Protein AF-D6PL77-F1 (afdb_monomer_lite)

pLDDT: mean 75.74, std 9.53, range [39.12, 87.44]

Sequence (110 aa):
MAHDLATLASRHAQELAKGQIEANTAQAKHPSLFVAGARPAIMWICALGLLTQFFIMPIAEWATAIWLPEIALPKLATSELMTLTLSLLGLGGMRSFEKSKGVARENMKK

Structure (mmCIF, N/CA/C/O backbone):
data_AF-D6PL77-F1
#
_entry.id   AF-D6PL77-F1
#
loop_
_atom_site.group_PDB
_atom_site.id
_atom_site.type_symbol
_atom_site.label_atom_id
_atom_site.label_alt_id
_atom_site.label_comp_id
_atom_site.label_asym_id
_atom_site.label_entity_id
_atom_site.label_seq_id
_atom_site.pdbx_PDB_ins_code
_atom_site.Cartn_x
_atom_site.Cartn_y
_atom_site.Cartn_z
_atom_site.occupancy
_atom_site.B_iso_or_equiv
_atom_site.auth_seq_id
_atom_site.auth_comp_id
_atom_site.auth_asym_id
_atom_site.auth_atom_id
_atom_site.pdbx_PDB_model_num
ATOM 1 N N . MET A 1 1 ? -33.834 8.158 33.009 1.00 61.78 1 MET A N 1
ATOM 2 C CA . MET A 1 1 ? -34.353 8.574 31.683 1.00 61.78 1 MET A CA 1
ATOM 3 C C . MET A 1 1 ? -33.210 8.866 30.707 1.00 61.78 1 MET A C 1
ATOM 5 O O . MET A 1 1 ? -32.919 8.003 29.895 1.00 61.78 1 MET A O 1
ATOM 9 N N . ALA A 1 2 ? -32.506 10.008 30.790 1.00 74.12 2 ALA A N 1
ATOM 10 C CA . ALA A 1 2 ? -31.410 10.326 29.853 1.00 74.12 2 ALA A CA 1
ATOM 11 C C . ALA A 1 2 ? -30.163 9.430 30.026 1.00 74.12 2 A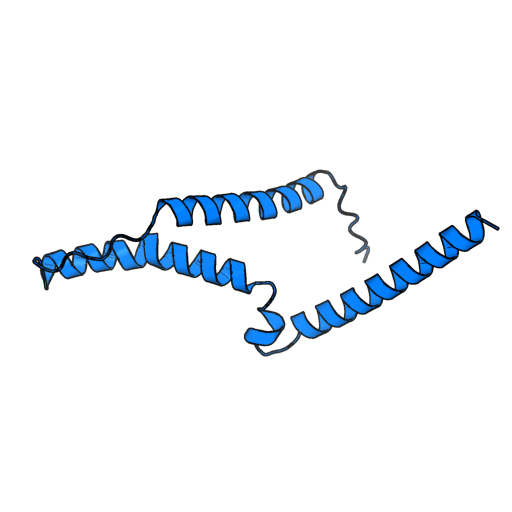LA A C 1
ATOM 13 O O . ALA A 1 2 ? -29.551 9.021 29.043 1.00 74.12 2 ALA A O 1
ATOM 14 N N . HIS A 1 3 ? -29.821 9.075 31.269 1.00 77.44 3 HIS A N 1
ATOM 15 C CA . HIS A 1 3 ? -28.709 8.167 31.571 1.00 77.44 3 HIS A CA 1
ATOM 16 C C . HIS A 1 3 ? -28.957 6.743 31.051 1.00 77.44 3 HIS A C 1
ATOM 18 O O . HIS A 1 3 ? -28.069 6.145 30.458 1.00 77.44 3 HIS A O 1
ATOM 24 N N . ASP A 1 4 ? -30.172 6.217 31.212 1.00 81.12 4 ASP A N 1
ATOM 25 C CA . ASP A 1 4 ? -30.526 4.868 30.749 1.00 81.12 4 ASP A CA 1
ATOM 26 C C . ASP A 1 4 ? -30.510 4.773 29.222 1.00 81.12 4 ASP A C 1
ATOM 28 O O . ASP A 1 4 ? -29.999 3.801 28.675 1.00 81.12 4 ASP A O 1
ATOM 32 N N . LEU A 1 5 ? -30.983 5.817 28.529 1.00 80.94 5 LEU A N 1
ATOM 33 C CA . LEU A 1 5 ? -30.877 5.940 27.072 1.00 80.94 5 LEU A CA 1
ATOM 34 C C . LEU A 1 5 ? -29.417 5.992 26.610 1.00 80.94 5 LEU A C 1
ATOM 36 O O . LEU A 1 5 ? -29.046 5.286 25.674 1.00 80.94 5 LEU A O 1
ATOM 40 N N . ALA A 1 6 ? -28.575 6.777 27.288 1.00 81.31 6 ALA A N 1
ATOM 41 C CA . ALA A 1 6 ? -27.145 6.844 26.995 1.00 81.31 6 ALA A CA 1
ATOM 42 C C . ALA A 1 6 ? -26.450 5.494 27.240 1.00 81.31 6 ALA A C 1
ATOM 44 O O . ALA A 1 6 ? -25.657 5.049 26.410 1.00 81.31 6 ALA A O 1
ATOM 45 N N . THR A 1 7 ? -26.784 4.794 28.324 1.00 85.31 7 THR A N 1
ATOM 46 C CA . THR A 1 7 ? -26.237 3.469 28.638 1.00 85.31 7 THR A CA 1
ATOM 47 C C . THR A 1 7 ? -26.712 2.411 27.638 1.00 85.31 7 THR A C 1
ATOM 49 O O . THR A 1 7 ? -25.910 1.589 27.199 1.00 85.31 7 THR A O 1
ATOM 52 N N . LEU A 1 8 ? -27.979 2.443 27.214 1.00 87.44 8 LEU A N 1
ATOM 53 C CA . LEU A 1 8 ? -28.498 1.563 26.163 1.00 87.44 8 LEU A CA 1
ATOM 54 C C . LEU A 1 8 ? -27.796 1.825 24.826 1.00 87.44 8 LEU A C 1
ATOM 56 O O . LEU A 1 8 ? -27.278 0.887 24.226 1.00 87.44 8 LEU A O 1
ATOM 60 N N . ALA A 1 9 ? -27.683 3.086 24.400 1.00 84.12 9 ALA A N 1
ATOM 61 C CA . ALA A 1 9 ? -26.960 3.453 23.181 1.00 84.12 9 ALA A CA 1
ATOM 62 C C . ALA A 1 9 ? -25.491 2.993 23.223 1.00 84.12 9 ALA A C 1
ATOM 64 O O . ALA A 1 9 ? -24.977 2.456 22.243 1.00 84.12 9 ALA A O 1
ATOM 65 N N . SER A 1 10 ? -24.839 3.125 24.382 1.00 82.38 10 SER A N 1
ATOM 66 C CA . SER A 1 10 ? -23.470 2.644 2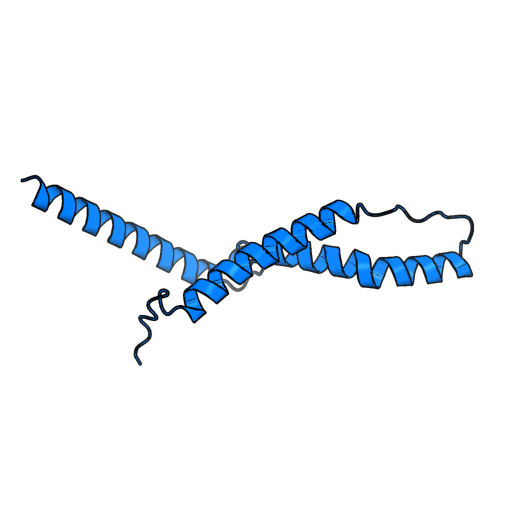4.612 1.00 82.38 10 SER A CA 1
ATOM 67 C C . SER A 1 10 ? -23.353 1.122 24.467 1.00 82.38 10 SER A C 1
ATOM 69 O O . SER A 1 10 ? -22.413 0.634 23.841 1.00 82.38 10 SER A O 1
ATOM 71 N N . ARG A 1 11 ? -24.316 0.364 25.012 1.00 83.19 11 ARG A N 1
ATOM 72 C CA . ARG A 1 11 ? -24.366 -1.105 24.911 1.00 83.19 11 ARG A CA 1
ATOM 73 C C . ARG A 1 11 ? -24.593 -1.571 23.476 1.00 83.19 11 ARG A C 1
ATOM 75 O O . ARG A 1 11 ? -23.838 -2.409 22.998 1.00 83.19 11 ARG A O 1
ATOM 82 N N . HIS A 1 12 ? -25.552 -0.974 22.770 1.00 86.19 12 HIS A N 1
ATOM 83 C CA . HIS A 1 12 ? -25.789 -1.261 21.354 1.00 86.19 12 HIS A CA 1
ATOM 84 C C . HIS A 1 12 ? -24.554 -0.943 20.496 1.00 86.19 12 HIS A C 1
ATOM 86 O O . HIS A 1 12 ? -24.175 -1.740 19.642 1.00 86.19 12 HIS A O 1
ATOM 92 N N . ALA A 1 13 ? -23.873 0.181 20.747 1.00 82.44 13 ALA A N 1
ATOM 93 C CA . ALA A 1 13 ? -22.639 0.530 20.045 1.00 82.44 13 ALA A CA 1
ATOM 94 C C . ALA A 1 13 ? -21.502 -0.471 20.320 1.00 82.44 13 ALA A C 1
ATOM 96 O O . ALA A 1 13 ? -20.783 -0.855 19.396 1.00 82.44 13 ALA A O 1
ATOM 97 N N . GLN A 1 14 ? -21.353 -0.934 21.567 1.00 86.44 14 GLN A N 1
ATOM 98 C CA . GLN A 1 14 ? -20.391 -1.983 21.918 1.00 86.44 14 GLN A CA 1
ATOM 99 C C . GLN A 1 14 ? -20.711 -3.317 21.238 1.00 86.44 14 GLN A C 1
ATOM 101 O O . GLN A 1 14 ? -19.800 -3.995 20.768 1.00 86.44 14 GLN A O 1
ATOM 106 N N . GLU A 1 15 ? -21.983 -3.692 21.165 1.00 86.69 15 GLU A N 1
ATOM 107 C CA . GLU A 1 15 ? -22.429 -4.949 20.564 1.00 86.69 15 GLU A CA 1
ATOM 108 C C . GLU A 1 15 ? -22.223 -4.954 19.041 1.00 86.69 15 GLU A C 1
ATOM 110 O O . GLU A 1 15 ? -21.652 -5.899 18.493 1.00 86.69 15 GLU A O 1
ATOM 115 N N . LEU A 1 16 ? -22.547 -3.843 18.370 1.00 84.50 16 LEU A N 1
ATOM 116 C CA . LEU A 1 16 ? -22.238 -3.631 16.952 1.00 84.50 16 LEU A CA 1
ATOM 117 C C . LEU A 1 16 ? -20.727 -3.666 16.681 1.00 84.50 16 LEU A C 1
ATOM 119 O O . LEU A 1 16 ? -20.279 -4.308 15.728 1.00 84.50 16 LEU A O 1
ATOM 123 N N . ALA A 1 17 ? -19.925 -3.012 17.529 1.00 83.44 17 ALA A N 1
ATOM 124 C CA . ALA A 1 17 ? -18.469 -3.041 17.419 1.00 83.44 17 ALA A CA 1
ATOM 125 C C . ALA A 1 17 ? -17.911 -4.461 17.602 1.00 83.44 17 ALA A C 1
ATOM 127 O O . ALA A 1 17 ? -16.990 -4.861 16.891 1.00 83.44 17 ALA A O 1
ATOM 128 N N . LYS A 1 18 ? -18.490 -5.251 18.512 1.00 84.81 18 LYS A N 1
ATOM 129 C CA . LYS A 1 18 ? -18.098 -6.644 18.741 1.00 84.81 18 LYS A CA 1
ATOM 130 C C . LYS A 1 18 ? -18.397 -7.528 17.525 1.00 84.81 18 LYS A C 1
ATOM 132 O O . LYS A 1 18 ? -17.510 -8.260 17.093 1.00 84.81 18 LYS A O 1
ATOM 137 N N . GLY A 1 19 ? -19.577 -7.386 16.914 1.00 85.56 19 GLY A N 1
ATOM 138 C CA . GLY A 1 19 ? -19.922 -8.100 15.677 1.00 85.56 19 GLY A CA 1
ATOM 139 C C . GLY A 1 19 ? -19.001 -7.742 14.502 1.00 85.56 19 GLY A C 1
ATOM 140 O O . GLY A 1 19 ? -18.549 -8.616 13.762 1.00 85.56 19 GLY A O 1
ATOM 141 N N . GLN A 1 20 ? -18.634 -6.463 14.374 1.00 78.44 20 GLN A N 1
ATOM 142 C CA . GLN A 1 20 ? -17.640 -6.000 13.397 1.00 78.44 20 GLN A CA 1
ATOM 143 C C . GLN A 1 20 ? -16.253 -6.617 13.637 1.00 78.44 20 GLN A C 1
ATOM 145 O O . GLN A 1 20 ? -15.585 -7.020 12.686 1.00 78.44 20 GLN A O 1
ATOM 150 N N . ILE A 1 21 ? -15.806 -6.722 14.895 1.00 83.69 21 ILE A N 1
ATOM 151 C CA . ILE A 1 21 ? -14.521 -7.349 15.245 1.00 83.69 21 ILE A CA 1
ATOM 152 C C . ILE A 1 21 ? -14.516 -8.831 14.857 1.00 83.69 21 ILE A C 1
ATOM 154 O O . ILE A 1 21 ? -13.560 -9.281 14.230 1.00 83.69 21 ILE A O 1
ATOM 158 N N . GLU A 1 22 ? -15.580 -9.573 15.165 1.00 85.44 22 GLU A N 1
ATOM 159 C CA . GLU A 1 22 ? -15.688 -10.997 14.824 1.00 85.44 22 GLU A CA 1
ATOM 160 C C . GLU A 1 22 ? -15.669 -11.229 13.310 1.00 85.44 22 GLU A C 1
ATOM 162 O O . GLU A 1 22 ? -14.878 -12.042 12.824 1.00 85.44 22 GLU A O 1
ATOM 167 N N . ALA A 1 23 ? -16.445 -10.452 12.547 1.00 82.19 23 ALA A N 1
ATOM 168 C CA . ALA A 1 23 ? -16.407 -10.484 11.087 1.00 82.19 23 ALA A CA 1
ATOM 169 C C . ALA A 1 23 ? -15.007 -10.134 10.556 1.00 82.19 23 ALA A C 1
ATOM 171 O O . ALA A 1 23 ? -14.491 -10.785 9.645 1.00 82.19 23 ALA A O 1
ATOM 172 N N . ASN A 1 24 ? -14.346 -9.148 11.167 1.00 79.25 24 ASN A N 1
ATOM 173 C CA . ASN A 1 24 ? -13.010 -8.727 10.779 1.00 79.25 24 ASN A CA 1
ATOM 174 C C . ASN A 1 24 ? -11.941 -9.792 11.057 1.00 79.25 24 ASN A C 1
ATOM 176 O O . ASN A 1 24 ? -11.014 -9.934 10.25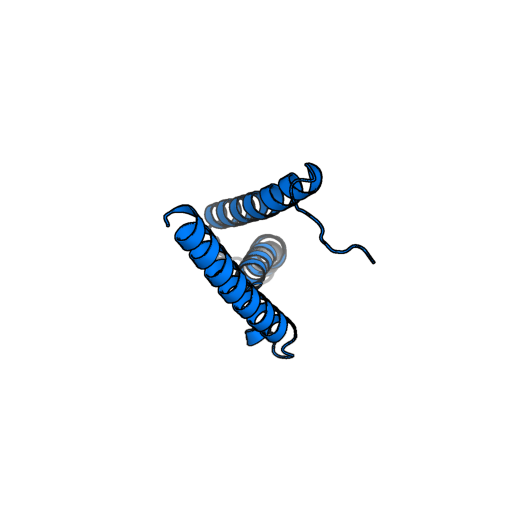2 1.00 79.25 24 ASN A O 1
ATOM 180 N N . THR A 1 25 ? -12.055 -10.528 12.164 1.00 80.12 25 THR A N 1
ATOM 181 C CA . THR A 1 25 ? -11.186 -11.661 12.503 1.00 80.12 25 THR A CA 1
ATOM 182 C C . THR A 1 25 ? -11.449 -12.853 11.590 1.00 80.12 25 THR A C 1
ATOM 184 O O . THR A 1 25 ? -10.495 -13.475 11.129 1.00 80.12 25 THR A O 1
ATOM 187 N N . ALA A 1 26 ? -12.713 -13.155 11.283 1.00 80.62 26 ALA A N 1
ATOM 188 C CA . ALA A 1 26 ? -13.077 -14.218 10.351 1.00 80.62 26 ALA A CA 1
ATOM 189 C C . ALA A 1 26 ? -12.524 -13.946 8.942 1.00 80.62 26 ALA A C 1
ATOM 191 O O . ALA A 1 26 ? -11.895 -14.820 8.350 1.00 80.62 26 ALA A O 1
ATOM 192 N N . GLN A 1 27 ? -12.654 -12.708 8.450 1.00 72.31 27 GLN A N 1
ATOM 193 C CA . GLN A 1 27 ? -12.061 -12.283 7.177 1.00 72.31 27 GLN A CA 1
ATOM 194 C C . GLN A 1 27 ? -10.530 -12.364 7.198 1.00 72.31 27 GLN A C 1
ATOM 196 O O . GLN A 1 27 ? -9.932 -12.815 6.228 1.00 72.31 27 GLN A O 1
ATOM 201 N N . ALA A 1 28 ? -9.886 -11.991 8.310 1.00 72.75 28 ALA A N 1
ATOM 202 C CA . ALA A 1 28 ? -8.430 -12.073 8.446 1.00 72.75 28 ALA A CA 1
ATOM 203 C C . ALA A 1 28 ? -7.895 -13.517 8.491 1.00 72.75 28 ALA A C 1
ATOM 205 O O . ALA A 1 28 ? -6.755 -13.750 8.104 1.00 72.75 28 ALA A O 1
ATOM 206 N N . LYS A 1 29 ? -8.700 -14.483 8.957 1.00 76.88 29 LYS A N 1
ATOM 207 C CA . LYS A 1 29 ? -8.362 -15.919 8.969 1.00 76.88 29 LYS A CA 1
ATOM 208 C C . LYS A 1 29 ? -8.662 -16.626 7.643 1.00 76.88 29 LYS A C 1
ATOM 210 O O . LYS A 1 29 ? -8.361 -17.810 7.512 1.00 76.88 29 LYS A O 1
ATOM 215 N N . HIS A 1 30 ? -9.278 -15.940 6.682 1.00 79.00 30 HIS A N 1
ATOM 216 C CA . HIS A 1 30 ? -9.648 -16.547 5.413 1.00 79.00 30 HIS A CA 1
ATOM 217 C C . HIS A 1 30 ? -8.388 -16.906 4.595 1.00 79.00 30 HIS A C 1
ATOM 219 O O . HIS A 1 30 ? -7.492 -16.073 4.469 1.00 79.00 30 HIS A O 1
ATOM 225 N N . PRO A 1 31 ? -8.298 -18.110 3.998 1.00 72.38 31 PRO A N 1
ATOM 226 C CA . PRO A 1 31 ? -7.085 -18.572 3.310 1.00 72.38 31 PRO A CA 1
ATOM 227 C C . PRO A 1 31 ? -6.762 -17.789 2.026 1.00 72.38 31 PRO A C 1
ATOM 229 O O . PRO A 1 31 ? -5.614 -17.745 1.595 1.00 72.38 31 PRO A O 1
ATOM 232 N N . SER A 1 32 ? -7.762 -17.156 1.403 1.00 73.00 32 SER A N 1
ATOM 233 C CA . SER A 1 32 ? -7.542 -16.298 0.231 1.00 73.00 32 SER A CA 1
ATOM 234 C C . SER A 1 32 ? -6.898 -14.964 0.618 1.00 73.00 32 SER A C 1
ATOM 236 O O . SER A 1 32 ? -7.514 -14.160 1.323 1.00 73.00 32 SER A O 1
ATOM 238 N N . LEU A 1 33 ? -5.714 -14.693 0.057 1.00 67.00 33 LEU A N 1
ATOM 239 C CA . LEU A 1 33 ? -5.012 -13.403 0.125 1.00 67.00 33 LEU A CA 1
ATOM 240 C C . LEU A 1 33 ? -5.868 -12.230 -0.370 1.00 67.00 33 LEU A C 1
ATOM 242 O O . LEU A 1 33 ? -5.677 -11.116 0.096 1.00 67.00 33 LEU A O 1
ATOM 246 N N . PHE A 1 34 ? -6.842 -12.453 -1.251 1.00 64.88 34 PHE A N 1
ATOM 247 C CA . PHE A 1 34 ? -7.738 -11.388 -1.713 1.00 64.88 34 PHE A CA 1
ATOM 248 C C . PHE A 1 34 ? -8.818 -11.028 -0.680 1.00 64.88 34 PHE A C 1
ATOM 250 O O . PHE A 1 34 ? -9.255 -9.882 -0.626 1.00 64.88 34 PHE A O 1
ATOM 257 N N . VAL A 1 35 ? -9.213 -11.975 0.181 1.00 64.38 35 VAL A N 1
ATOM 258 C CA . VAL A 1 35 ? -10.235 -11.773 1.227 1.00 64.38 35 VAL A CA 1
ATOM 259 C C . VAL A 1 35 ? -9.595 -11.311 2.540 1.00 64.38 35 VAL A C 1
ATOM 261 O O . VAL A 1 35 ? -10.049 -10.343 3.143 1.00 64.38 35 VAL A O 1
ATOM 264 N N . ALA A 1 36 ? -8.495 -11.944 2.957 1.00 70.50 36 ALA A N 1
ATOM 265 C CA . ALA A 1 36 ? -7.743 -11.540 4.148 1.00 70.50 36 ALA A CA 1
ATOM 266 C C . ALA A 1 36 ? -6.858 -10.305 3.902 1.00 70.50 36 ALA A C 1
ATOM 268 O O . ALA A 1 36 ? -6.580 -9.530 4.821 1.00 70.50 36 ALA A O 1
ATOM 269 N N . GLY A 1 37 ? -6.426 -10.099 2.655 1.00 64.44 37 GLY A N 1
ATOM 270 C CA . GLY A 1 37 ? -5.494 -9.047 2.262 1.00 64.44 37 GLY A CA 1
ATOM 271 C C . GLY A 1 37 ? -6.132 -7.710 1.907 1.00 64.44 37 GLY A C 1
ATOM 272 O O . GLY A 1 37 ? -5.385 -6.770 1.669 1.00 64.44 37 GLY A O 1
ATOM 273 N N . ALA A 1 38 ? -7.461 -7.559 1.930 1.00 65.00 38 ALA A N 1
ATOM 274 C CA . ALA A 1 38 ? -8.106 -6.274 1.632 1.00 65.00 38 ALA A CA 1
ATOM 275 C C . ALA A 1 38 ? -7.619 -5.131 2.553 1.00 65.00 38 ALA A C 1
ATOM 277 O O . ALA A 1 38 ? -7.429 -4.006 2.098 1.00 65.00 38 ALA A O 1
ATOM 278 N N . ARG A 1 39 ? -7.329 -5.419 3.833 1.00 71.75 39 ARG A N 1
ATOM 279 C CA . ARG A 1 39 ? -6.714 -4.449 4.767 1.00 71.75 39 ARG A CA 1
ATOM 280 C C . ARG A 1 39 ? -5.225 -4.188 4.453 1.00 71.75 39 ARG A C 1
ATOM 282 O O . ARG A 1 39 ? -4.821 -3.030 4.450 1.00 71.75 39 ARG A O 1
ATOM 289 N N . PRO A 1 40 ? -4.406 -5.217 4.171 1.00 72.56 40 PRO A N 1
ATOM 290 C CA . PRO A 1 40 ? -3.046 -5.049 3.652 1.00 72.56 40 PRO A CA 1
ATOM 291 C C . PRO A 1 40 ? -2.892 -4.490 2.228 1.00 72.56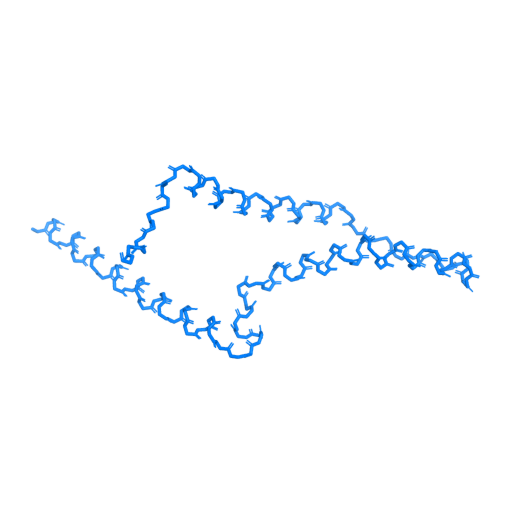 40 PRO A C 1
ATOM 293 O O . PRO A 1 40 ? -1.779 -4.126 1.870 1.00 72.56 40 PRO A O 1
ATOM 296 N N . ALA A 1 41 ? -3.928 -4.452 1.386 1.00 77.69 41 ALA A N 1
ATOM 297 C CA . ALA A 1 41 ? -3.785 -4.211 -0.056 1.00 77.69 41 ALA A CA 1
ATOM 298 C C . ALA A 1 41 ? -3.044 -2.903 -0.377 1.00 77.69 41 ALA A C 1
ATOM 300 O O . ALA A 1 41 ? -2.142 -2.889 -1.21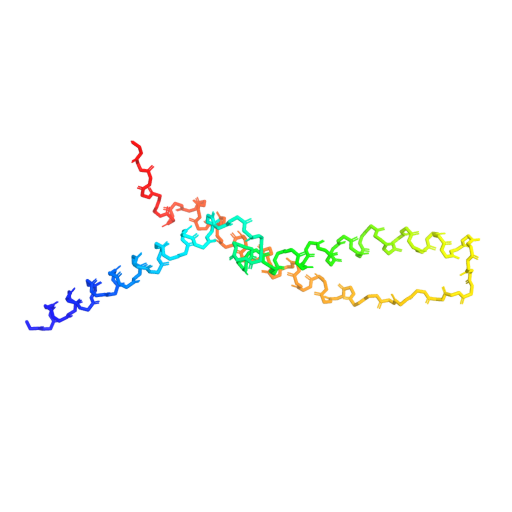0 1.00 77.69 41 ALA A O 1
ATOM 301 N N . ILE A 1 42 ? -3.351 -1.829 0.354 1.00 75.31 42 ILE A N 1
ATOM 302 C CA . ILE A 1 42 ? -2.664 -0.542 0.200 1.00 75.31 42 ILE A CA 1
ATOM 303 C C . ILE A 1 42 ? -1.175 -0.612 0.578 1.00 75.31 42 ILE A C 1
ATOM 305 O O . ILE A 1 42 ? -0.341 0.013 -0.073 1.00 75.31 42 ILE A O 1
ATOM 309 N N . MET A 1 43 ? -0.823 -1.432 1.574 1.00 72.19 43 MET A N 1
ATOM 310 C CA . MET A 1 43 ? 0.571 -1.683 1.951 1.00 72.19 43 MET A CA 1
ATOM 311 C C . MET A 1 43 ? 1.299 -2.488 0.875 1.00 72.19 43 MET A C 1
ATOM 313 O O . MET A 1 43 ? 2.447 -2.178 0.574 1.00 72.19 43 MET A O 1
ATOM 317 N N . TRP A 1 44 ? 0.642 -3.480 0.265 1.00 77.75 44 TRP A N 1
ATOM 318 C CA . TRP A 1 44 ? 1.222 -4.258 -0.834 1.00 77.75 44 TRP A CA 1
ATOM 319 C C . TRP A 1 44 ? 1.461 -3.404 -2.075 1.00 77.75 44 TRP A C 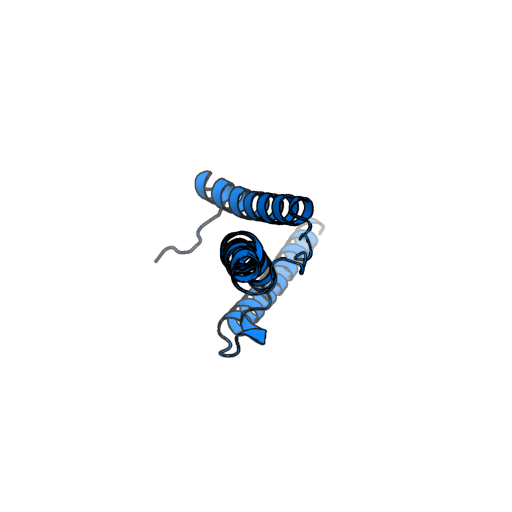1
ATOM 321 O O . TRP A 1 44 ? 2.537 -3.482 -2.656 1.00 77.75 44 TRP A O 1
ATOM 331 N N . ILE A 1 45 ? 0.506 -2.550 -2.448 1.00 81.12 45 ILE A N 1
ATOM 332 C CA . ILE A 1 45 ? 0.663 -1.628 -3.581 1.00 81.12 45 ILE A CA 1
ATOM 333 C C . ILE A 1 45 ? 1.823 -0.663 -3.320 1.00 81.12 45 ILE A C 1
ATOM 335 O O . ILE A 1 45 ? 2.665 -0.472 -4.193 1.00 81.12 45 ILE A O 1
ATOM 339 N N . CYS A 1 46 ? 1.929 -0.113 -2.106 1.00 78.25 46 CYS A N 1
ATOM 340 C CA . CYS A 1 46 ? 3.063 0.735 -1.749 1.00 78.25 46 CYS A CA 1
ATOM 341 C C . CYS A 1 46 ? 4.395 -0.030 -1.766 1.00 78.25 46 CYS A C 1
ATOM 343 O O . CYS A 1 46 ? 5.386 0.484 -2.280 1.00 78.25 46 CYS A O 1
ATOM 345 N N . ALA A 1 47 ? 4.440 -1.246 -1.218 1.00 80.31 47 ALA A N 1
ATOM 346 C CA . ALA A 1 47 ? 5.648 -2.067 -1.202 1.00 80.31 47 ALA A CA 1
ATOM 347 C C . ALA A 1 47 ? 6.100 -2.430 -2.624 1.00 80.31 47 ALA A C 1
ATOM 349 O O . ALA A 1 47 ? 7.282 -2.313 -2.938 1.00 80.31 47 ALA A O 1
ATOM 350 N N . LEU A 1 48 ? 5.161 -2.804 -3.499 1.00 83.75 48 LEU A N 1
ATOM 351 C CA . LEU A 1 48 ? 5.428 -3.065 -4.912 1.00 83.75 48 LEU A CA 1
ATOM 352 C C . LEU A 1 48 ? 5.878 -1.796 -5.644 1.00 83.75 48 LEU A C 1
ATOM 354 O O . LEU A 1 48 ? 6.833 -1.865 -6.408 1.00 83.75 48 LEU A O 1
ATOM 358 N N . GLY A 1 49 ? 5.270 -0.641 -5.360 1.00 82.88 49 GLY A N 1
ATOM 359 C CA . GLY A 1 49 ? 5.700 0.650 -5.905 1.00 82.88 49 GLY A CA 1
ATOM 360 C C . GLY A 1 49 ? 7.145 0.993 -5.528 1.00 82.88 49 GLY A C 1
ATOM 361 O O . GLY A 1 49 ? 7.946 1.387 -6.379 1.00 82.88 49 GLY A O 1
ATOM 362 N N . LEU A 1 50 ? 7.521 0.781 -4.263 1.00 80.94 50 LEU A N 1
ATOM 363 C CA . LEU A 1 50 ? 8.897 0.982 -3.806 1.00 80.94 50 LEU A CA 1
ATOM 364 C C . LEU A 1 50 ? 9.868 -0.017 -4.428 1.00 80.94 50 LEU A C 1
ATOM 366 O O . LEU A 1 50 ? 10.954 0.375 -4.848 1.00 80.94 50 LEU A O 1
ATOM 370 N N . LEU A 1 51 ? 9.473 -1.288 -4.533 1.00 84.88 51 LEU A N 1
ATOM 371 C CA . LEU A 1 51 ? 10.261 -2.319 -5.204 1.00 84.88 51 LEU A CA 1
ATOM 372 C C . LEU A 1 51 ? 10.520 -1.935 -6.665 1.00 84.88 51 LEU A C 1
ATOM 374 O O . LEU A 1 51 ? 11.657 -2.001 -7.133 1.00 84.88 51 LEU A O 1
ATOM 378 N N . THR A 1 52 ? 9.489 -1.480 -7.381 1.00 83.56 52 THR A N 1
ATOM 379 C CA . THR A 1 52 ? 9.648 -1.034 -8.766 1.00 83.56 52 THR A CA 1
ATOM 380 C C . THR A 1 52 ? 10.591 0.160 -8.872 1.00 83.56 52 THR A C 1
ATOM 382 O O . THR A 1 52 ? 11.449 0.176 -9.748 1.00 83.56 52 THR A O 1
ATOM 385 N N . GLN A 1 53 ? 10.493 1.125 -7.956 1.00 81.12 53 GLN A N 1
ATOM 386 C CA . GLN A 1 53 ? 11.274 2.358 -8.014 1.00 81.12 53 GLN A CA 1
ATOM 387 C C . GLN A 1 53 ? 12.746 2.176 -7.620 1.00 81.12 53 GLN A C 1
ATOM 389 O O . GLN A 1 53 ? 13.612 2.803 -8.224 1.00 81.12 53 GLN A O 1
ATOM 394 N N . PHE A 1 54 ? 13.033 1.363 -6.601 1.00 81.25 54 PHE A N 1
ATOM 395 C CA . PHE A 1 54 ? 14.381 1.236 -6.033 1.00 81.25 54 PHE A CA 1
ATOM 396 C C . PHE A 1 54 ? 15.150 0.003 -6.506 1.00 81.25 54 PHE A C 1
ATOM 398 O O . PHE A 1 54 ? 16.372 -0.004 -6.415 1.00 81.25 54 PHE A O 1
ATOM 405 N N . PHE A 1 55 ? 14.466 -1.029 -7.007 1.00 85.25 55 PHE A N 1
ATOM 406 C CA . PHE A 1 55 ? 15.118 -2.230 -7.536 1.00 85.25 55 PHE A CA 1
ATOM 407 C C . PHE A 1 55 ? 14.922 -2.365 -9.041 1.00 85.25 55 PHE A C 1
ATOM 409 O O . PHE A 1 55 ? 15.901 -2.436 -9.777 1.00 85.25 55 PHE A O 1
ATOM 416 N N . ILE A 1 56 ? 13.673 -2.386 -9.514 1.00 86.88 56 ILE A N 1
ATOM 417 C CA . ILE A 1 56 ? 13.399 -2.711 -10.922 1.00 86.88 56 ILE A CA 1
ATOM 418 C C . ILE A 1 56 ? 13.882 -1.596 -11.853 1.00 86.88 56 ILE A C 1
ATOM 420 O O . ILE A 1 56 ? 14.557 -1.896 -12.829 1.00 86.88 56 ILE A O 1
ATOM 424 N N . MET A 1 57 ? 13.597 -0.328 -11.542 1.00 84.44 57 MET A N 1
ATOM 425 C CA . MET A 1 57 ? 14.015 0.824 -12.352 1.00 84.44 57 MET A CA 1
ATOM 426 C C . MET A 1 57 ? 15.544 0.926 -12.506 1.00 84.44 57 MET A C 1
ATOM 428 O O . MET A 1 57 ? 15.990 0.963 -13.646 1.00 84.44 57 MET A O 1
ATOM 432 N N . PRO A 1 58 ? 16.374 0.880 -11.442 1.00 83.31 58 PRO A N 1
ATOM 433 C CA . PRO A 1 58 ? 17.834 0.933 -11.599 1.00 83.31 58 PRO A CA 1
ATOM 434 C C . PRO A 1 58 ? 18.412 -0.252 -12.381 1.00 83.31 58 PRO A C 1
ATOM 436 O O . PRO A 1 58 ? 19.326 -0.086 -13.187 1.00 83.31 58 PRO A O 1
ATOM 439 N N . ILE A 1 59 ? 17.871 -1.459 -12.173 1.00 87.38 59 ILE A N 1
ATOM 440 C CA . ILE A 1 59 ? 18.280 -2.645 -12.939 1.00 87.38 59 ILE A CA 1
ATOM 441 C C . ILE A 1 59 ? 17.881 -2.486 -14.409 1.00 87.38 59 ILE A C 1
ATOM 443 O O . ILE A 1 59 ? 18.664 -2.822 -15.295 1.00 87.38 59 ILE A O 1
ATOM 447 N N . ALA A 1 60 ? 16.686 -1.956 -14.674 1.00 85.50 60 ALA A N 1
ATOM 448 C CA . ALA A 1 60 ? 16.214 -1.675 -16.020 1.00 85.50 60 ALA A CA 1
ATOM 449 C C . ALA A 1 60 ? 17.070 -0.601 -16.700 1.00 85.50 60 ALA A C 1
ATOM 451 O O . ALA A 1 60 ? 17.449 -0.805 -17.845 1.00 85.50 60 ALA A O 1
ATOM 452 N N . GLU A 1 61 ? 17.439 0.481 -16.007 1.00 83.94 61 GLU A N 1
ATOM 453 C CA . GLU A 1 61 ? 18.329 1.530 -16.524 1.00 83.94 61 GLU A CA 1
ATOM 454 C C . GLU A 1 61 ? 19.685 0.954 -16.938 1.00 83.94 61 GLU A C 1
ATOM 456 O O . GLU A 1 61 ? 20.165 1.211 -18.047 1.00 83.94 61 GLU A O 1
ATOM 461 N N . TRP A 1 62 ? 20.269 0.104 -16.090 1.00 83.81 62 TRP A N 1
ATOM 462 C CA . TRP A 1 62 ? 21.505 -0.605 -16.409 1.00 83.81 62 TRP A CA 1
ATOM 463 C C . TRP A 1 62 ? 21.339 -1.555 -17.604 1.00 83.81 62 TRP A C 1
ATOM 465 O O . TRP A 1 62 ? 22.173 -1.567 -18.508 1.00 83.81 62 TRP A O 1
ATOM 475 N N . ALA A 1 63 ? 20.237 -2.307 -17.660 1.00 85.25 63 ALA A N 1
ATOM 476 C CA . ALA A 1 63 ? 19.946 -3.213 -18.767 1.00 85.25 63 ALA A CA 1
ATOM 477 C C . ALA A 1 63 ? 19.744 -2.464 -20.097 1.00 85.25 63 ALA A C 1
ATOM 479 O O . ALA A 1 63 ? 20.300 -2.872 -21.119 1.00 85.25 63 ALA A O 1
ATOM 480 N N . THR A 1 64 ? 19.011 -1.345 -20.100 1.00 84.94 64 THR A N 1
ATOM 481 C CA . THR A 1 64 ? 18.807 -0.513 -21.296 1.00 84.94 64 THR A CA 1
ATOM 482 C C . THR A 1 64 ? 20.099 0.140 -21.758 1.00 84.94 64 THR A C 1
ATOM 484 O O . THR A 1 64 ? 20.350 0.176 -22.956 1.00 84.94 64 THR A O 1
ATOM 487 N N . ALA A 1 65 ? 20.975 0.558 -20.838 1.00 80.50 65 ALA A N 1
ATOM 488 C CA . ALA A 1 65 ? 22.273 1.126 -21.197 1.00 80.50 65 ALA A CA 1
ATOM 489 C C . ALA A 1 65 ? 23.172 0.134 -21.961 1.00 80.50 65 ALA A C 1
ATOM 491 O O . ALA A 1 65 ? 23.996 0.559 -22.767 1.00 80.50 65 ALA A O 1
ATOM 492 N N . ILE A 1 66 ? 23.014 -1.174 -21.726 1.00 82.94 66 ILE A N 1
ATOM 493 C CA . ILE A 1 66 ? 23.822 -2.214 -22.378 1.00 82.94 66 ILE A CA 1
ATOM 494 C C . ILE A 1 66 ? 23.137 -2.752 -23.644 1.00 82.94 66 ILE A C 1
ATOM 496 O O . ILE A 1 66 ? 23.817 -2.992 -24.638 1.00 82.94 66 ILE A O 1
ATOM 500 N N . TRP A 1 67 ? 21.817 -2.978 -23.619 1.00 83.50 67 TRP A N 1
ATOM 501 C CA . TRP A 1 67 ? 21.116 -3.708 -24.688 1.00 83.50 67 TRP A CA 1
ATOM 502 C C . TRP A 1 67 ? 20.325 -2.808 -25.646 1.00 83.50 67 TRP A C 1
ATOM 504 O O . TRP A 1 67 ? 20.245 -3.135 -26.826 1.00 83.50 67 TRP A O 1
ATOM 514 N N . LEU A 1 68 ? 19.734 -1.702 -25.176 1.00 77.75 68 LEU A N 1
ATOM 515 C CA . LEU A 1 68 ? 18.908 -0.790 -25.988 1.00 77.75 68 LEU A CA 1
ATOM 516 C C . LEU A 1 68 ? 19.109 0.677 -25.554 1.00 77.75 68 LEU A C 1
ATOM 518 O O . LEU A 1 68 ? 18.222 1.258 -24.923 1.00 77.75 68 LEU A O 1
ATOM 522 N N . PRO A 1 69 ? 20.259 1.291 -25.893 1.00 73.56 69 PRO A N 1
ATOM 523 C CA . PRO A 1 69 ? 20.650 2.608 -25.380 1.00 73.56 69 PRO A CA 1
ATOM 524 C C . PRO A 1 69 ? 19.781 3.771 -25.885 1.00 73.56 69 PRO A C 1
ATOM 526 O O . PRO A 1 69 ? 19.784 4.839 -25.280 1.00 73.56 69 PRO A O 1
ATOM 529 N N . GLU A 1 70 ? 19.021 3.586 -26.968 1.00 74.69 70 GLU A N 1
ATOM 530 C CA . GLU A 1 70 ? 18.113 4.612 -27.504 1.00 74.69 70 GLU A CA 1
ATOM 531 C C . GLU A 1 70 ? 16.727 4.614 -26.838 1.00 74.69 70 GLU A C 1
ATOM 533 O O . GLU A 1 70 ? 15.948 5.550 -27.027 1.00 74.69 70 GLU A O 1
ATOM 538 N N . ILE A 1 71 ? 16.398 3.591 -26.041 1.00 74.69 71 ILE A N 1
ATOM 539 C CA . ILE A 1 71 ? 15.105 3.520 -25.357 1.00 74.69 71 ILE A CA 1
ATOM 540 C C . ILE A 1 71 ? 15.191 4.275 -24.034 1.00 74.69 71 ILE A C 1
ATOM 542 O O . ILE A 1 71 ? 15.783 3.814 -23.060 1.00 74.69 71 ILE A O 1
ATOM 546 N N . ALA A 1 72 ? 14.533 5.431 -23.985 1.00 69.00 72 ALA A N 1
ATOM 547 C CA . ALA A 1 72 ? 14.317 6.149 -22.741 1.00 69.00 72 ALA A CA 1
ATOM 548 C C . ALA A 1 72 ? 13.265 5.421 -21.888 1.00 69.00 72 ALA A C 1
ATOM 550 O O . ALA A 1 72 ? 12.113 5.262 -22.300 1.00 69.00 72 ALA A O 1
ATOM 551 N N . LEU A 1 73 ? 13.652 5.003 -20.681 1.00 70.56 73 LEU A N 1
ATOM 552 C CA . LEU A 1 73 ? 12.719 4.437 -19.710 1.00 70.56 73 LEU A CA 1
ATOM 553 C C . LEU A 1 73 ? 11.720 5.503 -19.229 1.00 70.56 73 LEU A C 1
ATOM 555 O O . LEU A 1 73 ? 12.106 6.653 -18.981 1.00 70.56 73 LEU A O 1
ATOM 559 N N . PRO A 1 74 ? 10.434 5.143 -19.065 1.00 72.56 74 PRO A N 1
ATOM 560 C CA . PRO A 1 74 ? 9.442 6.052 -18.521 1.00 72.56 74 PRO A CA 1
ATOM 561 C C . PRO A 1 74 ? 9.814 6.412 -17.081 1.00 72.56 74 PRO A C 1
ATOM 563 O O . PRO A 1 74 ? 9.984 5.546 -16.223 1.00 72.56 74 PRO A O 1
ATOM 566 N N . LYS A 1 75 ? 9.933 7.712 -16.805 1.00 68.88 75 LYS A N 1
ATOM 567 C CA . LYS A 1 75 ? 10.204 8.201 -15.453 1.00 68.88 75 LYS A CA 1
ATOM 568 C C . LYS A 1 75 ? 8.954 8.019 -14.600 1.00 68.88 75 LYS A C 1
ATOM 570 O O . LYS A 1 75 ? 7.931 8.648 -14.861 1.00 68.88 75 LYS A O 1
ATOM 575 N N . LEU A 1 76 ? 9.043 7.178 -13.574 1.00 66.94 76 LEU A N 1
ATOM 576 C CA . LEU A 1 76 ? 8.015 7.109 -12.539 1.00 66.94 76 LEU A CA 1
ATOM 577 C C . LEU A 1 76 ? 7.938 8.441 -11.779 1.00 66.94 76 LEU A C 1
ATOM 579 O O . LEU A 1 76 ? 8.953 9.105 -11.551 1.00 66.94 76 LEU A O 1
ATOM 583 N N . ALA A 1 77 ? 6.730 8.811 -11.351 1.00 68.94 77 ALA A N 1
ATOM 584 C CA . ALA A 1 77 ? 6.488 9.979 -10.512 1.00 68.94 77 ALA A CA 1
ATOM 585 C C . ALA A 1 77 ? 7.010 9.730 -9.083 1.00 68.94 77 ALA A C 1
ATOM 587 O O . ALA A 1 77 ? 6.259 9.437 -8.154 1.00 68.94 77 ALA A O 1
ATOM 588 N N . THR A 1 78 ? 8.322 9.864 -8.894 1.00 69.31 78 THR A N 1
ATOM 589 C CA . THR A 1 78 ? 9.018 9.716 -7.602 1.00 69.31 78 THR A CA 1
ATOM 590 C C . THR A 1 78 ? 8.439 10.604 -6.501 1.00 69.31 78 THR A C 1
ATOM 592 O O . THR A 1 78 ? 8.467 10.226 -5.330 1.00 69.31 78 THR A O 1
ATOM 595 N N . SER A 1 79 ? 7.853 11.748 -6.866 1.00 71.00 79 SER A N 1
ATOM 596 C CA . SER A 1 79 ? 7.142 12.630 -5.934 1.00 71.00 79 SER A CA 1
ATOM 597 C C . SER A 1 79 ? 5.933 11.950 -5.282 1.00 71.00 79 SER A C 1
ATOM 599 O O . SER A 1 79 ? 5.747 12.071 -4.075 1.00 71.00 79 SER A O 1
ATOM 601 N N . GLU A 1 80 ? 5.124 11.211 -6.044 1.00 71.19 80 GLU A N 1
ATOM 602 C CA . GLU A 1 80 ? 3.928 10.545 -5.508 1.00 71.19 80 GLU A CA 1
ATOM 603 C C . GLU A 1 80 ? 4.299 9.371 -4.595 1.00 71.19 80 GLU A C 1
ATOM 605 O O . GLU A 1 80 ? 3.677 9.159 -3.555 1.00 71.19 80 GLU A O 1
ATOM 610 N N . LEU A 1 81 ? 5.377 8.657 -4.927 1.00 69.88 81 LEU A N 1
ATOM 611 C CA . LEU A 1 81 ? 5.943 7.586 -4.103 1.00 69.88 81 LEU A CA 1
ATOM 612 C C . LEU A 1 81 ? 6.431 8.087 -2.737 1.00 69.88 81 LEU A C 1
ATOM 614 O O . LEU A 1 81 ? 6.170 7.452 -1.712 1.00 69.88 81 LEU A O 1
ATOM 618 N N . MET A 1 82 ? 7.091 9.246 -2.696 1.00 77.00 82 MET A N 1
ATOM 619 C CA . MET A 1 82 ? 7.488 9.888 -1.439 1.00 77.00 82 MET A CA 1
ATOM 620 C C . MET A 1 82 ? 6.268 10.295 -0.605 1.00 77.00 82 MET A C 1
ATOM 622 O O . MET A 1 82 ? 6.237 10.053 0.598 1.00 77.00 82 MET A O 1
ATOM 626 N N . THR A 1 83 ? 5.225 10.848 -1.228 1.00 78.94 83 THR A N 1
ATOM 627 C CA . THR A 1 83 ? 3.982 11.198 -0.524 1.00 78.94 83 THR A CA 1
ATOM 628 C C . THR A 1 83 ? 3.279 9.963 0.045 1.00 78.94 83 THR A C 1
ATOM 630 O O . THR A 1 83 ? 2.885 9.961 1.213 1.00 78.94 83 THR A O 1
ATOM 633 N N . LEU A 1 84 ? 3.163 8.889 -0.741 1.00 73.56 84 LEU A N 1
ATOM 634 C CA . LEU A 1 84 ? 2.528 7.642 -0.310 1.00 73.56 84 LEU A CA 1
ATOM 635 C C . LEU A 1 84 ? 3.291 6.985 0.846 1.00 73.56 84 LEU A C 1
ATOM 637 O O . LEU A 1 84 ? 2.681 6.612 1.849 1.00 73.56 84 LEU A O 1
ATOM 641 N N . THR A 1 85 ? 4.619 6.911 0.769 1.00 73.81 85 THR A N 1
ATOM 642 C CA . THR A 1 85 ? 5.437 6.339 1.851 1.00 73.81 85 THR A CA 1
ATOM 643 C C . THR A 1 85 ? 5.381 7.148 3.136 1.00 73.81 85 THR A C 1
ATOM 645 O O . THR A 1 85 ? 5.212 6.568 4.209 1.00 73.81 85 THR A O 1
ATOM 648 N N . LEU A 1 86 ? 5.456 8.478 3.047 1.00 80.44 86 LEU A N 1
ATOM 649 C CA . LEU A 1 86 ? 5.362 9.350 4.215 1.00 80.44 86 LEU A CA 1
ATOM 650 C C . LEU A 1 86 ? 3.976 9.260 4.871 1.00 80.44 86 LEU A C 1
ATOM 652 O O . LEU A 1 86 ? 3.874 9.232 6.096 1.00 80.44 86 LEU A O 1
ATOM 656 N N . SER A 1 87 ? 2.911 9.147 4.068 1.00 80.69 87 SER A N 1
ATOM 657 C CA . SER A 1 87 ? 1.541 8.982 4.572 1.00 80.69 87 SER A CA 1
ATOM 658 C C . SER A 1 87 ? 1.357 7.669 5.348 1.00 80.69 87 SER A C 1
ATOM 660 O O . SER A 1 87 ? 0.772 7.661 6.436 1.00 80.69 87 SER A O 1
ATOM 662 N N . LEU A 1 88 ? 1.929 6.565 4.851 1.00 74.62 88 LEU A N 1
ATOM 663 C CA . LEU A 1 88 ? 1.886 5.260 5.514 1.00 74.62 88 LEU A CA 1
ATOM 664 C C . LEU A 1 88 ? 2.780 5.214 6.755 1.00 74.62 88 LEU A C 1
ATOM 666 O O . LEU A 1 88 ? 2.380 4.642 7.772 1.00 74.62 88 LEU A O 1
ATOM 670 N N . LEU A 1 89 ? 3.947 5.863 6.715 1.00 82.25 89 LEU A N 1
ATOM 671 C CA . LEU A 1 89 ? 4.814 6.030 7.880 1.00 82.25 89 LEU A CA 1
ATOM 672 C C . LEU A 1 89 ? 4.126 6.863 8.970 1.00 82.25 89 LEU A C 1
ATOM 674 O O . LEU A 1 89 ? 4.219 6.514 10.143 1.00 82.25 89 LEU A O 1
ATOM 678 N N . GLY A 1 90 ? 3.383 7.908 8.598 1.00 82.06 90 GLY A N 1
ATOM 679 C CA . GLY A 1 90 ? 2.576 8.702 9.525 1.00 82.06 90 GLY A CA 1
ATOM 680 C C . GLY A 1 90 ? 1.489 7.870 10.211 1.00 82.06 90 GLY A C 1
ATOM 681 O O . GLY A 1 90 ? 1.382 7.882 11.436 1.00 82.06 90 GLY A O 1
ATOM 682 N N . LEU A 1 91 ? 0.728 7.077 9.449 1.00 78.25 91 LEU A N 1
ATOM 683 C CA . LEU A 1 91 ? -0.311 6.186 9.989 1.00 78.25 91 LEU A CA 1
ATOM 684 C C . LEU A 1 91 ? 0.263 5.071 10.883 1.00 78.25 91 LEU A C 1
ATOM 686 O O . LEU A 1 91 ? -0.272 4.799 11.961 1.00 78.25 91 LEU A O 1
ATOM 690 N N . GLY A 1 92 ? 1.369 4.444 10.469 1.00 76.31 92 GLY A N 1
ATOM 691 C CA . GLY A 1 92 ? 2.074 3.436 11.268 1.00 76.31 92 GLY A CA 1
ATOM 692 C C . GLY A 1 92 ? 2.744 4.023 12.516 1.00 76.31 92 GLY A C 1
ATOM 693 O O . GLY A 1 92 ? 2.743 3.402 13.584 1.00 76.31 92 GLY A O 1
ATOM 694 N N . GLY A 1 93 ? 3.259 5.247 12.401 1.00 78.00 93 GLY A N 1
ATOM 695 C CA . GLY A 1 93 ? 3.876 6.013 13.477 1.00 78.00 93 GLY A CA 1
ATOM 696 C C . GLY A 1 93 ? 2.868 6.415 14.546 1.00 78.00 93 GLY A C 1
ATOM 697 O O . GLY A 1 93 ? 3.131 6.191 15.722 1.00 78.00 93 GLY A O 1
ATOM 698 N N . MET A 1 94 ? 1.683 6.902 14.161 1.00 79.94 94 MET A N 1
ATOM 699 C CA . MET A 1 94 ? 0.607 7.233 15.106 1.00 79.94 94 MET A CA 1
ATOM 700 C C . MET A 1 94 ? 0.185 6.014 15.935 1.00 79.94 94 MET A C 1
ATOM 702 O O . MET A 1 94 ? 0.144 6.099 17.159 1.00 79.94 94 MET A O 1
ATOM 706 N N . ARG A 1 95 ? -0.003 4.846 15.307 1.00 68.88 95 ARG A N 1
ATOM 707 C CA . ARG A 1 95 ? -0.296 3.597 16.035 1.00 68.88 95 ARG A CA 1
ATOM 708 C C . ARG A 1 95 ? 0.840 3.151 16.958 1.00 68.88 95 ARG A C 1
ATOM 710 O O . ARG A 1 95 ? 0.592 2.677 18.066 1.00 68.88 95 ARG A O 1
ATOM 717 N N . SER A 1 96 ? 2.089 3.290 16.516 1.00 75.56 96 SER A N 1
ATOM 718 C CA . SER A 1 96 ? 3.264 2.949 17.332 1.00 75.56 96 SER A CA 1
ATOM 719 C C . SER A 1 96 ? 3.424 3.907 18.516 1.00 75.56 96 SER A C 1
ATOM 721 O O . SER A 1 96 ? 3.766 3.486 19.619 1.00 75.56 96 SER A O 1
ATOM 723 N N . PHE A 1 97 ? 3.103 5.184 18.316 1.00 79.44 97 PHE A N 1
ATOM 724 C CA . PHE A 1 97 ? 3.111 6.223 19.337 1.00 79.44 97 PHE A CA 1
ATOM 725 C C . PHE A 1 97 ? 2.006 6.019 20.383 1.00 79.44 97 PHE A C 1
ATOM 727 O O . PHE A 1 97 ? 2.276 6.110 21.580 1.00 79.44 97 PHE A O 1
ATOM 734 N N . GLU A 1 98 ? 0.789 5.660 19.964 1.00 71.94 98 GLU A N 1
ATOM 735 C CA . GLU A 1 98 ? -0.313 5.288 20.867 1.00 71.94 98 GLU A CA 1
ATOM 736 C C . GLU A 1 98 ? 0.036 4.071 21.736 1.00 71.94 98 GLU A C 1
ATOM 738 O O . GLU A 1 98 ? -0.273 4.047 22.933 1.00 71.94 98 GLU A O 1
ATOM 743 N N . LYS A 1 99 ? 0.732 3.083 21.155 1.00 68.31 99 LYS A N 1
ATOM 744 C CA . LYS A 1 99 ? 1.246 1.913 21.878 1.00 68.31 99 LYS A CA 1
ATOM 745 C C . LYS A 1 99 ? 2.367 2.289 22.851 1.00 68.31 99 LYS A C 1
ATOM 747 O O . LYS A 1 99 ? 2.344 1.850 23.995 1.00 68.31 99 LYS A O 1
ATOM 752 N N . SER A 1 100 ? 3.303 3.144 22.436 1.00 73.12 100 SER A N 1
ATOM 753 C CA . SER A 1 100 ? 4.399 3.624 23.291 1.00 73.12 100 SER A CA 1
ATOM 754 C C . SER A 1 100 ? 3.909 4.459 24.476 1.00 73.12 100 SER A C 1
ATOM 756 O O . SER A 1 100 ? 4.554 4.460 25.520 1.00 73.12 100 SER A O 1
ATOM 758 N N . LYS A 1 101 ? 2.782 5.167 24.334 1.00 74.44 101 LYS A N 1
ATOM 759 C CA . LYS A 1 101 ? 2.157 5.938 25.418 1.00 74.44 101 LYS A CA 1
ATOM 760 C C . LYS A 1 101 ? 1.258 5.104 26.337 1.00 74.44 101 LYS A C 1
ATOM 762 O O . LYS A 1 101 ? 0.668 5.661 27.257 1.00 74.44 101 LYS A O 1
ATOM 767 N N . GLY A 1 102 ? 1.113 3.799 26.092 1.00 61.00 102 GLY A N 1
ATOM 768 C CA . GLY A 1 102 ? 0.269 2.916 26.904 1.00 61.00 102 GLY A CA 1
ATOM 769 C C . GLY A 1 102 ? -1.231 3.239 26.846 1.00 61.00 102 GLY A C 1
ATOM 770 O O . GLY A 1 102 ? -1.998 2.735 27.661 1.00 61.00 102 GLY A O 1
ATOM 771 N N . VAL A 1 103 ? -1.665 4.077 25.895 1.00 62.03 103 VAL A N 1
ATOM 772 C CA . VAL A 1 103 ? -3.081 4.452 25.714 1.00 62.03 103 VAL A CA 1
ATOM 773 C C . VAL A 1 103 ? -3.841 3.341 24.983 1.00 62.03 103 VAL A C 1
ATOM 775 O O . VAL A 1 103 ? -5.041 3.155 25.192 1.00 62.03 103 VAL A O 1
ATOM 778 N N . ALA A 1 104 ? -3.131 2.537 24.185 1.00 58.22 104 ALA A N 1
ATOM 779 C CA . ALA A 1 104 ? -3.645 1.283 23.659 1.00 58.22 104 ALA A CA 1
ATOM 780 C C . ALA A 1 104 ? -3.844 0.284 24.814 1.00 58.22 104 ALA A C 1
ATOM 782 O O . ALA A 1 104 ? -2.904 -0.386 25.236 1.00 58.22 104 ALA A O 1
ATOM 783 N N . ARG A 1 105 ? -5.071 0.192 25.346 1.00 54.41 105 ARG A N 1
ATOM 784 C CA . ARG A 1 105 ? -5.442 -0.820 26.346 1.00 54.41 105 ARG A CA 1
ATOM 785 C C . ARG A 1 105 ? -5.272 -2.215 25.745 1.00 54.41 105 ARG A C 1
ATOM 787 O O . ARG A 1 105 ? -6.139 -2.700 25.020 1.00 54.41 105 ARG A O 1
ATOM 794 N N . GLU A 1 106 ? -4.158 -2.866 26.050 1.00 54.88 106 GLU A N 1
ATOM 795 C CA . GLU A 1 106 ? -3.963 -4.279 25.759 1.00 54.88 106 GLU A CA 1
ATOM 796 C C . GLU A 1 106 ? -4.830 -5.090 26.734 1.00 54.88 106 GLU A C 1
ATOM 798 O O . GLU A 1 106 ? -4.433 -5.398 27.853 1.00 54.88 106 GLU A O 1
ATOM 803 N N . ASN A 1 107 ? -6.056 -5.426 26.325 1.00 50.41 107 ASN A N 1
ATOM 804 C CA . ASN A 1 107 ? -6.936 -6.323 27.088 1.00 50.41 107 ASN A CA 1
ATOM 805 C C . ASN A 1 107 ? -6.498 -7.802 27.004 1.00 50.41 107 ASN A C 1
ATOM 807 O O . ASN A 1 107 ? -7.264 -8.689 27.366 1.00 50.41 107 ASN A O 1
ATOM 811 N N . MET A 1 108 ? -5.276 -8.095 26.549 1.00 50.12 108 MET A N 1
ATOM 812 C CA . MET A 1 108 ? -4.721 -9.448 26.560 1.00 50.12 108 MET A CA 1
ATOM 813 C C . MET A 1 108 ? -3.940 -9.701 27.852 1.00 50.12 108 MET A C 1
ATOM 815 O O . MET A 1 108 ? -2.725 -9.878 27.838 1.00 50.12 108 MET A O 1
ATOM 819 N N . LYS A 1 109 ? -4.645 -9.744 28.987 1.00 39.12 109 LYS A N 1
ATOM 820 C CA . LYS A 1 109 ? -4.141 -10.495 30.142 1.00 39.12 109 LYS A CA 1
ATOM 821 C C . LYS A 1 109 ? -4.392 -11.978 29.863 1.00 39.12 109 LYS A C 1
ATOM 823 O O . LYS A 1 109 ? -5.547 -12.391 29.779 1.00 39.12 109 LYS A O 1
ATOM 828 N N . LYS A 1 110 ? -3.309 -12.725 29.639 1.00 39.84 110 LYS A N 1
ATOM 829 C CA . LYS A 1 110 ? -3.286 -14.174 29.870 1.00 39.84 110 LYS A CA 1
ATOM 830 C C . LYS A 1 110 ? -3.359 -14.448 31.366 1.00 39.84 110 LYS A C 1
ATOM 832 O O . LYS A 1 110 ? -2.845 -13.597 32.128 1.00 39.84 110 LYS A O 1
#

Radius of gyration: 22.85 Å; chains: 1; bounding box: 58×31×59 Å

Foldseek 3Di:
DVVVVVVVVVVVVVVVVVVVVVVLVVQCPDPDCVSNVPVVPLVVVLVVVCCCVPPVVVVVVVVCVPPPVPDDDDDDPVVVSVVSVVVVCVVVVVVVVCVVVVVPPPPPDD

Secondary structure (DSSP, 8-state):
-HHHHHHHHHHHHHHHHHHHHHHHHHHHT-S-HHHHTTTTHHHHHHHHHHHIIIIIHHHHHHHHHHH-TT-PPP---HHHHHHHHHHHHHHHHHHHHHHHTT-S------

InterPro domains:
  IPR021497 Holin of 3TMs, for gene-transfer release [PF11351] (12-91)

Organism: NCBI:txid743654